Protein AF-A0A6M8WNI2-F1 (afdb_monomer)

Structure (mmCIF, N/CA/C/O backbone):
data_AF-A0A6M8WNI2-F1
#
_entry.id   AF-A0A6M8WNI2-F1
#
loop_
_atom_site.group_PDB
_atom_site.id
_atom_site.type_symbol
_atom_site.label_atom_id
_atom_site.label_alt_id
_atom_site.label_comp_id
_atom_site.label_asym_id
_atom_site.label_entity_id
_atom_site.label_seq_id
_atom_site.pdbx_PDB_ins_code
_atom_site.Cartn_x
_atom_site.Cartn_y
_atom_site.Cartn_z
_atom_site.occupancy
_atom_site.B_iso_or_equiv
_atom_site.auth_seq_id
_atom_site.auth_comp_id
_atom_site.auth_asym_id
_atom_site.auth_atom_id
_atom_site.pdbx_PDB_model_num
ATOM 1 N N . MET A 1 1 ? 37.259 0.274 -34.715 1.00 61.66 1 MET A N 1
ATOM 2 C CA . MET A 1 1 ? 36.230 1.221 -34.224 1.00 61.66 1 MET A CA 1
ATOM 3 C C . MET A 1 1 ? 35.313 1.546 -35.395 1.00 61.66 1 MET A C 1
ATOM 5 O O . MET A 1 1 ? 35.835 1.556 -36.499 1.00 61.66 1 MET A O 1
ATOM 9 N N . MET A 1 2 ? 34.020 1.795 -35.138 1.00 49.09 2 MET A N 1
ATOM 10 C 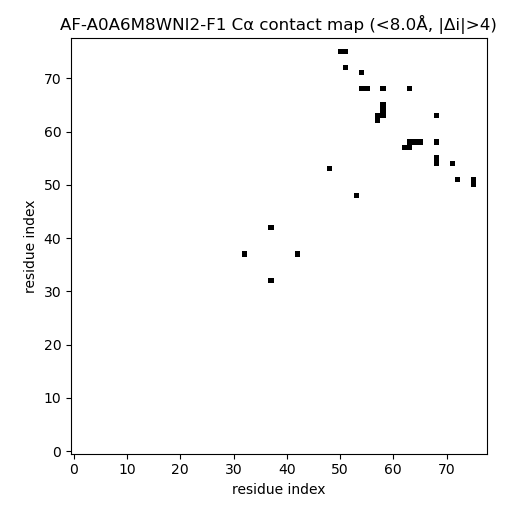CA . MET A 1 2 ? 32.858 1.798 -36.064 1.00 49.09 2 MET A CA 1
ATOM 11 C C . MET A 1 2 ? 32.243 0.390 -36.177 1.00 49.09 2 MET A C 1
ATOM 13 O O . MET A 1 2 ? 32.774 -0.460 -36.874 1.00 49.09 2 MET A O 1
ATOM 17 N N . GLY A 1 3 ? 31.225 -0.006 -35.411 1.00 52.25 3 GLY A N 1
ATOM 18 C CA . GLY A 1 3 ? 30.075 0.756 -34.914 1.00 52.25 3 GLY A CA 1
ATOM 19 C C . GLY A 1 3 ? 28.843 0.224 -35.642 1.00 52.25 3 GLY A C 1
ATOM 20 O O . GLY A 1 3 ? 28.418 0.797 -36.635 1.00 52.25 3 GLY A O 1
ATOM 21 N N . GLY A 1 4 ? 28.358 -0.950 -35.225 1.00 57.16 4 GLY A N 1
ATOM 22 C CA . GLY A 1 4 ? 27.226 -1.647 -35.838 1.00 57.16 4 GLY A CA 1
ATOM 23 C C . GLY A 1 4 ? 25.909 -0.914 -35.590 1.00 57.16 4 GLY A C 1
ATOM 24 O O . GLY A 1 4 ? 25.102 -1.340 -34.775 1.00 57.16 4 GLY A O 1
ATOM 25 N N . GLU A 1 5 ? 25.694 0.189 -36.299 1.00 56.03 5 GLU A 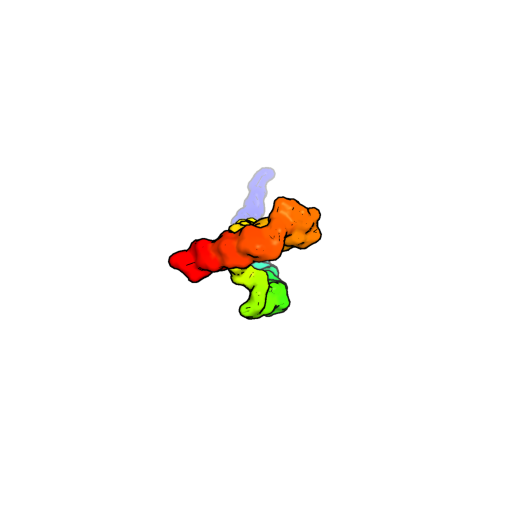N 1
ATOM 26 C CA . GLU A 1 5 ? 24.495 1.038 -36.224 1.00 56.03 5 GLU A CA 1
ATOM 27 C C . GLU A 1 5 ? 23.377 0.584 -37.182 1.00 56.03 5 GLU A C 1
ATOM 29 O O . GLU A 1 5 ? 22.492 1.354 -37.533 1.00 56.03 5 GLU A O 1
ATOM 34 N N . TRP A 1 6 ? 23.390 -0.679 -37.616 1.00 48.16 6 TRP A N 1
ATOM 35 C CA . TRP A 1 6 ? 22.446 -1.217 -38.610 1.00 48.16 6 TRP A CA 1
ATOM 36 C C . TRP A 1 6 ? 21.653 -2.429 -38.084 1.00 48.16 6 TRP A C 1
ATOM 38 O O . TRP A 1 6 ? 21.226 -3.285 -38.850 1.00 48.16 6 TRP A O 1
ATOM 48 N N . GLY A 1 7 ? 21.450 -2.513 -36.763 1.00 52.09 7 GLY A N 1
ATOM 49 C CA . GLY A 1 7 ? 20.633 -3.556 -36.110 1.00 52.09 7 GLY A CA 1
ATOM 50 C C . GLY A 1 7 ? 19.637 -3.043 -35.058 1.00 52.09 7 GLY A C 1
ATOM 51 O O . GLY A 1 7 ? 18.924 -3.830 -34.445 1.00 52.09 7 GLY A O 1
ATOM 52 N N . SER A 1 8 ? 19.571 -1.726 -34.839 1.00 56.09 8 SER A N 1
ATOM 53 C CA . SER A 1 8 ? 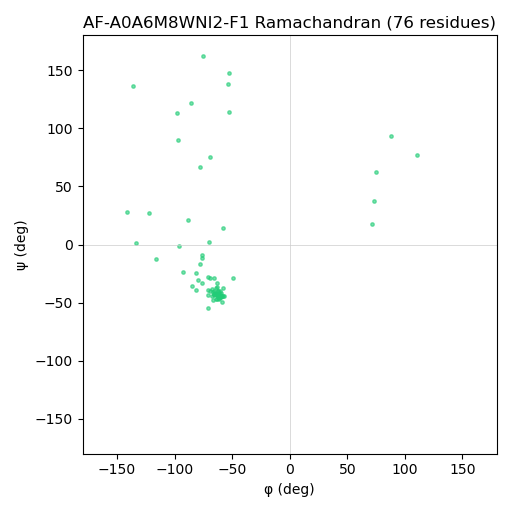18.817 -1.108 -33.733 1.00 56.09 8 SER A CA 1
ATOM 54 C C . SER A 1 8 ? 17.301 -0.987 -33.993 1.00 56.09 8 SER A C 1
ATOM 56 O O . SER A 1 8 ? 16.495 -1.118 -33.074 1.00 56.09 8 SER A O 1
ATOM 58 N N . GLY A 1 9 ? 16.874 -0.819 -35.251 1.00 53.75 9 GLY A N 1
ATOM 59 C CA . GLY A 1 9 ? 15.466 -0.538 -35.581 1.00 53.75 9 GLY A CA 1
ATOM 60 C C . GLY A 1 9 ? 14.514 -1.739 -35.495 1.00 53.75 9 GLY A C 1
ATOM 61 O O . GLY A 1 9 ? 13.360 -1.582 -35.107 1.00 53.75 9 GLY A O 1
ATOM 62 N N . TRP A 1 10 ? 14.992 -2.948 -35.805 1.00 52.12 10 TRP A N 1
ATOM 63 C CA . TRP A 1 10 ? 14.166 -4.169 -35.806 1.00 52.12 10 TRP A CA 1
ATOM 64 C C . TRP A 1 10 ? 14.208 -4.919 -34.465 1.00 52.12 10 TRP A C 1
ATOM 66 O O . TRP A 1 10 ? 13.253 -5.607 -34.110 1.00 52.12 10 TRP A O 1
ATOM 76 N N . MET A 1 11 ? 15.270 -4.726 -33.676 1.00 54.50 11 MET A N 1
ATOM 77 C CA . MET A 1 11 ? 15.390 -5.261 -32.315 1.00 54.50 11 MET A CA 1
ATOM 78 C C . MET A 1 11 ? 14.648 -4.393 -31.278 1.00 54.50 11 MET A C 1
ATOM 80 O O . MET A 1 11 ? 14.199 -4.902 -30.252 1.00 54.50 11 MET A O 1
ATOM 84 N N . GLY A 1 12 ? 14.449 -3.100 -31.568 1.0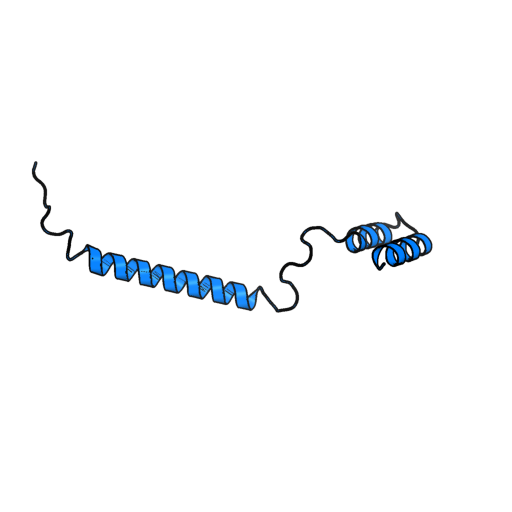0 57.78 12 GLY A N 1
ATOM 85 C CA . GLY A 1 12 ? 13.706 -2.170 -30.713 1.00 57.78 12 GLY A CA 1
ATOM 86 C C . GLY A 1 12 ? 12.209 -2.475 -30.628 1.00 57.78 12 GLY A C 1
ATOM 87 O O . GLY A 1 12 ? 11.659 -2.512 -29.533 1.00 57.78 12 GLY A O 1
ATOM 88 N N . PHE A 1 13 ? 11.549 -2.778 -31.752 1.00 60.94 13 PHE A N 1
ATOM 89 C CA . PHE A 1 13 ? 10.110 -3.081 -31.746 1.00 60.94 13 PHE A CA 1
ATOM 90 C C . PHE A 1 13 ? 9.781 -4.370 -30.980 1.00 60.94 13 PHE A C 1
ATOM 92 O O . PHE A 1 13 ? 8.856 -4.375 -30.171 1.00 60.94 13 PHE A O 1
ATOM 9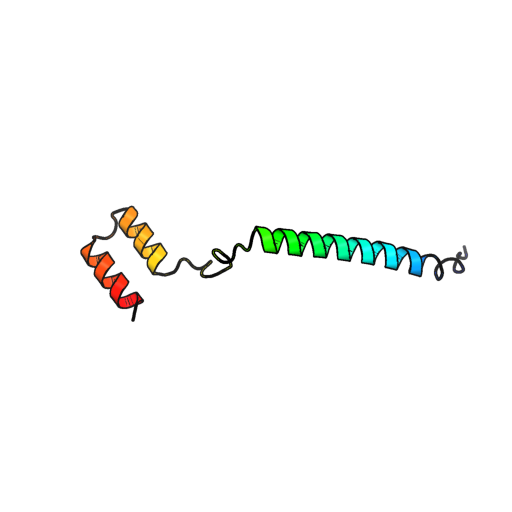9 N N . GLY A 1 14 ? 10.560 -5.440 -31.168 1.00 69.75 14 GLY A N 1
ATOM 100 C CA . GLY A 1 14 ? 10.379 -6.689 -30.418 1.00 69.75 14 GLY A CA 1
ATOM 101 C C . GLY A 1 14 ? 10.683 -6.539 -28.923 1.00 69.75 14 GLY A C 1
ATOM 102 O O . GLY A 1 14 ? 9.931 -7.040 -28.088 1.00 69.75 14 GLY A O 1
ATOM 103 N N . GLY A 1 15 ? 11.740 -5.797 -28.573 1.00 76.62 15 GLY A N 1
ATOM 104 C CA . GLY A 1 15 ? 12.103 -5.525 -27.179 1.00 76.62 15 GLY A CA 1
ATOM 105 C C . GLY A 1 15 ? 11.060 -4.681 -26.443 1.00 76.62 15 GLY A C 1
ATOM 106 O O . GLY A 1 15 ? 10.686 -5.010 -25.319 1.00 76.62 15 GLY A O 1
ATOM 107 N N . ILE A 1 16 ? 10.529 -3.643 -27.096 1.00 80.81 16 ILE A N 1
ATOM 108 C CA . ILE A 1 16 ? 9.462 -2.797 -26.542 1.00 80.81 16 ILE A CA 1
ATOM 109 C C . ILE A 1 16 ? 8.196 -3.620 -26.295 1.00 80.81 16 ILE A C 1
ATOM 111 O O . ILE A 1 16 ? 7.608 -3.516 -25.221 1.00 80.81 16 ILE A O 1
ATOM 115 N N . TRP A 1 17 ? 7.802 -4.480 -27.238 1.00 82.38 17 TRP A N 1
ATOM 116 C CA . TRP A 1 17 ? 6.659 -5.381 -27.057 1.00 82.38 17 TRP A CA 1
ATOM 117 C C . TRP A 1 17 ? 6.842 -6.347 -25.884 1.00 82.38 17 TRP A C 1
ATOM 119 O O . TRP A 1 17 ? 5.903 -6.572 -25.122 1.00 82.38 17 TRP A O 1
ATOM 129 N N . MET A 1 18 ? 8.053 -6.874 -25.701 1.00 83.50 18 MET A N 1
ATOM 130 C CA . MET A 1 18 ? 8.390 -7.736 -24.567 1.00 83.50 18 MET A CA 1
ATOM 131 C C . MET A 1 18 ? 8.251 -6.988 -23.234 1.00 83.50 18 MET A C 1
ATOM 133 O O . MET A 1 18 ? 7.601 -7.476 -22.312 1.00 83.50 18 MET A O 1
ATOM 137 N N . VAL A 1 19 ? 8.789 -5.769 -23.146 1.00 86.50 19 VAL A N 1
ATOM 138 C CA . VAL A 1 19 ? 8.679 -4.924 -21.945 1.00 86.50 19 VAL A CA 1
ATOM 139 C C . VAL A 1 19 ? 7.226 -4.531 -21.670 1.00 86.50 19 VAL A C 1
ATOM 141 O O . VAL A 1 19 ? 6.784 -4.613 -20.527 1.00 86.50 19 VAL A O 1
ATOM 144 N N . LEU A 1 20 ? 6.458 -4.165 -22.698 1.00 89.88 20 LEU A N 1
ATOM 145 C CA . LEU A 1 20 ? 5.032 -3.851 -22.565 1.00 89.88 20 LEU A CA 1
ATOM 146 C C . LEU A 1 20 ? 4.231 -5.042 -22.028 1.00 89.88 20 LEU A C 1
ATOM 148 O O . LEU A 1 20 ? 3.390 -4.858 -21.149 1.00 89.88 20 LEU A O 1
ATOM 152 N N . LEU A 1 21 ? 4.518 -6.259 -22.503 1.00 90.81 21 LEU A N 1
ATOM 153 C CA . LEU A 1 21 ? 3.905 -7.482 -21.980 1.00 90.81 21 LEU A CA 1
ATOM 154 C C . LEU A 1 21 ? 4.213 -7.679 -20.492 1.00 90.81 21 LEU A C 1
ATOM 156 O O . LEU A 1 21 ? 3.301 -7.947 -19.713 1.00 90.81 21 LEU A O 1
ATOM 160 N N . TRP A 1 22 ? 5.467 -7.487 -20.077 1.00 93.06 22 TRP A N 1
ATOM 161 C CA . TRP A 1 22 ? 5.850 -7.570 -18.665 1.00 93.06 22 TRP A CA 1
ATOM 162 C C . TRP A 1 22 ? 5.169 -6.505 -17.806 1.00 93.06 22 TRP A C 1
ATOM 164 O O . TRP A 1 22 ? 4.662 -6.819 -16.730 1.00 93.06 22 TRP A O 1
ATOM 174 N N . VAL A 1 23 ? 5.098 -5.263 -18.287 1.00 94.19 23 VAL A N 1
ATOM 175 C CA . VAL A 1 23 ? 4.395 -4.170 -17.602 1.00 94.19 23 VAL A CA 1
ATOM 176 C C . VAL A 1 23 ? 2.911 -4.497 -17.435 1.00 94.19 23 VAL A C 1
ATOM 178 O O . VAL A 1 23 ? 2.366 -4.297 -16.351 1.00 94.19 23 VAL A O 1
ATOM 181 N N . LEU A 1 24 ? 2.265 -5.055 -18.462 1.00 95.00 24 LEU A N 1
ATOM 182 C CA . LEU A 1 24 ? 0.862 -5.465 -18.406 1.00 95.00 24 LEU A CA 1
ATOM 183 C C . LEU A 1 24 ? 0.634 -6.607 -17.404 1.00 95.00 24 LEU A C 1
ATOM 185 O O . LEU A 1 24 ? -0.324 -6.560 -16.634 1.00 95.00 24 LEU A O 1
ATOM 189 N N . VAL A 1 25 ? 1.529 -7.598 -17.364 1.00 94.88 25 VAL A N 1
ATOM 190 C CA . VAL A 1 25 ? 1.488 -8.687 -16.374 1.00 94.88 25 VAL A CA 1
ATOM 191 C C . VAL A 1 25 ? 1.628 -8.134 -14.955 1.00 94.88 25 VAL A C 1
ATOM 193 O O . VAL A 1 25 ? 0.826 -8.474 -14.086 1.00 94.88 25 VAL A O 1
ATOM 196 N N . ILE A 1 26 ? 2.591 -7.238 -14.719 1.00 94.44 26 ILE A N 1
ATOM 197 C CA . ILE A 1 26 ? 2.799 -6.597 -13.413 1.00 94.44 26 ILE A CA 1
ATOM 198 C C . ILE A 1 26 ? 1.570 -5.778 -13.010 1.00 94.44 26 ILE A C 1
ATOM 200 O O . ILE A 1 26 ? 1.092 -5.914 -11.887 1.00 94.44 26 ILE A O 1
ATOM 204 N N . LEU A 1 27 ? 1.011 -4.976 -13.920 1.00 94.81 27 LEU A N 1
ATOM 205 C CA . LEU A 1 27 ? -0.231 -4.234 -13.690 1.00 94.81 27 LEU A CA 1
ATOM 206 C C . LEU A 1 27 ? -1.391 -5.168 -13.337 1.00 94.81 27 LEU A C 1
ATOM 208 O O . LEU A 1 27 ? -2.114 -4.900 -12.381 1.00 94.81 27 LEU A O 1
ATOM 212 N N . GLY A 1 28 ? -1.541 -6.281 -14.056 1.00 93.69 28 GLY A N 1
ATOM 213 C CA . GLY A 1 28 ? -2.546 -7.302 -13.765 1.00 93.69 28 GLY A CA 1
ATOM 214 C C . GLY A 1 28 ? -2.390 -7.888 -12.362 1.00 93.69 28 GLY A C 1
ATOM 215 O O . GLY A 1 28 ? -3.371 -7.984 -11.626 1.00 93.69 28 GLY A O 1
ATOM 216 N N . ILE A 1 29 ? -1.156 -8.200 -11.954 1.00 92.31 29 ILE A N 1
ATOM 217 C CA . ILE A 1 29 ? -0.841 -8.684 -10.603 1.00 92.31 29 ILE A CA 1
ATOM 218 C C . ILE A 1 29 ? -1.153 -7.613 -9.555 1.00 92.31 29 ILE A C 1
ATOM 220 O O . ILE A 1 29 ? -1.815 -7.916 -8.567 1.00 92.31 29 ILE A O 1
ATOM 224 N N . ILE A 1 3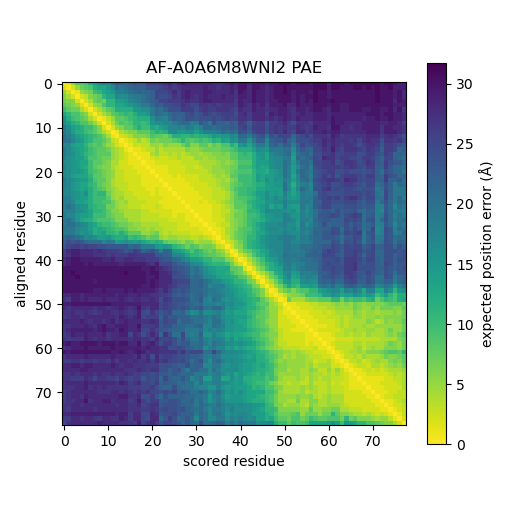0 ? -0.741 -6.361 -9.768 1.00 89.19 30 ILE A N 1
ATOM 225 C CA . ILE A 1 30 ? -1.022 -5.251 -8.846 1.00 89.19 30 ILE A CA 1
ATOM 226 C C . ILE A 1 30 ? -2.529 -5.063 -8.682 1.00 89.19 30 ILE A C 1
ATOM 228 O O . ILE A 1 30 ? -3.003 -4.928 -7.559 1.00 89.19 30 ILE A O 1
ATOM 232 N N . VAL A 1 31 ? -3.298 -5.081 -9.772 1.00 87.88 31 VAL A N 1
ATOM 233 C CA . VAL A 1 31 ? -4.760 -4.953 -9.731 1.00 87.88 31 VAL A CA 1
ATOM 234 C C . VAL A 1 31 ? -5.397 -6.148 -9.029 1.00 87.88 31 VAL A C 1
ATOM 236 O O . VAL A 1 31 ? -6.326 -5.958 -8.249 1.00 87.88 31 VAL A O 1
ATOM 239 N N . LEU A 1 32 ? -4.899 -7.365 -9.257 1.00 86.44 32 LEU A N 1
ATOM 240 C CA . LEU A 1 32 ? -5.406 -8.573 -8.611 1.00 86.44 32 LEU A CA 1
ATOM 241 C C . LEU A 1 32 ? -5.127 -8.561 -7.104 1.00 86.44 32 LEU A C 1
ATOM 243 O O . LEU A 1 32 ? -6.046 -8.769 -6.316 1.00 86.44 32 LEU A O 1
ATOM 247 N N . ILE A 1 33 ? -3.893 -8.242 -6.703 1.00 84.12 33 ILE A N 1
ATOM 248 C CA . ILE A 1 33 ? -3.512 -8.060 -5.299 1.00 84.12 33 ILE A CA 1
ATOM 249 C C . ILE A 1 33 ? -4.356 -6.953 -4.690 1.00 84.12 33 ILE A C 1
ATOM 251 O O . ILE A 1 33 ? -4.976 -7.176 -3.658 1.00 84.12 33 ILE A O 1
ATOM 255 N N . ARG A 1 34 ? -4.452 -5.794 -5.352 1.00 79.75 34 ARG A N 1
ATOM 256 C CA . ARG A 1 34 ? -5.274 -4.681 -4.887 1.00 79.75 34 ARG A CA 1
ATOM 257 C C . ARG A 1 34 ? -6.713 -5.135 -4.730 1.00 79.75 34 ARG A C 1
ATOM 259 O O .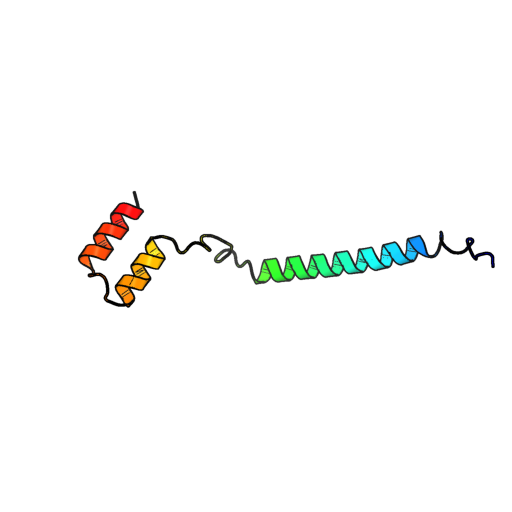 ARG A 1 34 ? -7.260 -4.874 -3.690 1.00 79.75 34 ARG A O 1
ATOM 266 N N . ARG A 1 35 ? -7.324 -5.877 -5.649 1.00 73.50 35 ARG A N 1
ATOM 267 C CA . ARG A 1 35 ? -8.721 -6.328 -5.515 1.00 73.50 35 ARG A CA 1
ATOM 268 C C . ARG A 1 35 ? -8.932 -7.379 -4.416 1.00 73.50 35 ARG A C 1
ATOM 270 O O . ARG A 1 35 ? -10.020 -7.451 -3.857 1.00 73.50 35 ARG A O 1
ATOM 277 N N . ILE A 1 36 ? -7.922 -8.196 -4.120 1.00 72.75 36 ILE A N 1
ATOM 278 C CA . ILE A 1 36 ? -7.983 -9.217 -3.062 1.00 72.75 36 ILE A CA 1
ATOM 279 C C . ILE A 1 36 ? -7.722 -8.599 -1.678 1.00 72.75 36 ILE A C 1
ATOM 281 O O . ILE A 1 36 ? -8.371 -8.982 -0.707 1.00 72.75 36 ILE A O 1
ATOM 285 N N . TRP A 1 37 ? -6.791 -7.646 -1.589 1.00 63.06 37 TRP A N 1
ATOM 286 C CA . TRP A 1 37 ? -6.421 -6.947 -0.352 1.00 63.06 37 TRP A CA 1
ATOM 287 C C . TRP A 1 37 ? -7.324 -5.751 -0.045 1.00 63.06 37 TRP A C 1
ATOM 289 O O . TRP A 1 37 ? -7.684 -5.533 1.104 1.00 63.06 37 TRP A O 1
ATOM 299 N N . VAL A 1 38 ? -7.772 -5.022 -1.066 1.00 57.56 38 VAL A N 1
ATOM 300 C CA . VAL A 1 38 ? -8.890 -4.070 -1.005 1.00 57.56 38 VAL A CA 1
ATOM 301 C C . VAL A 1 38 ? -10.173 -4.890 -1.031 1.00 57.56 38 VAL A C 1
ATOM 303 O O . VAL A 1 38 ? -10.968 -4.852 -1.970 1.00 57.56 38 VAL A O 1
ATOM 306 N N . ARG A 1 39 ? -10.397 -5.656 0.039 1.00 56.50 39 ARG A N 1
ATOM 307 C CA . ARG A 1 39 ? -11.768 -5.952 0.438 1.00 56.50 39 ARG A CA 1
ATOM 308 C C . ARG A 1 39 ? -12.479 -4.598 0.582 1.00 56.50 39 ARG A C 1
ATOM 310 O O . ARG A 1 39 ? -11.884 -3.691 1.171 1.00 56.50 39 ARG A O 1
ATOM 317 N N . PRO A 1 40 ? -13.733 -4.443 0.120 1.00 50.78 40 PRO A N 1
ATOM 318 C CA . PRO A 1 40 ? -14.538 -3.231 0.317 1.00 50.78 40 PRO A CA 1
ATOM 319 C C . PRO A 1 40 ? -14.785 -2.816 1.785 1.00 50.78 40 PRO A C 1
ATOM 321 O O . PRO A 1 40 ? -15.670 -2.009 2.034 1.00 50.78 40 PRO A O 1
ATOM 324 N N . GLY A 1 41 ? -14.050 -3.364 2.757 1.00 51.38 41 GLY A N 1
ATOM 325 C CA . GLY A 1 41 ? -14.158 -3.040 4.176 1.00 51.38 41 GLY A CA 1
ATOM 326 C C . GLY A 1 41 ? -12.915 -2.408 4.805 1.00 51.38 41 GLY A C 1
ATOM 327 O O . GLY A 1 41 ? -13.032 -1.913 5.915 1.00 51.38 41 GLY A O 1
ATOM 328 N N . GLU A 1 42 ? -11.742 -2.404 4.155 1.00 52.41 42 GLU A N 1
ATOM 329 C CA . GLU A 1 42 ? -10.483 -2.027 4.842 1.00 52.41 42 GLU A CA 1
ATOM 330 C C . GLU A 1 42 ? -9.524 -1.204 3.966 1.00 52.41 42 GLU A C 1
ATOM 332 O O . GLU A 1 42 ? -8.307 -1.229 4.124 1.00 52.41 42 GLU A O 1
ATOM 337 N N . SER A 1 43 ? -10.061 -0.448 3.008 1.00 50.16 43 SER A N 1
ATOM 338 C CA . SER A 1 43 ? -9.270 0.538 2.264 1.00 50.16 43 SER A CA 1
ATOM 339 C C . SER A 1 43 ? -9.451 1.926 2.848 1.00 50.16 43 SER A C 1
ATOM 341 O O . SER A 1 43 ? -10.302 2.684 2.398 1.00 50.16 43 SER A O 1
ATOM 343 N N . GLY A 1 44 ? -8.594 2.260 3.809 1.00 48.47 44 GLY A N 1
ATOM 344 C CA . GLY A 1 44 ? -8.090 3.625 3.935 1.00 48.47 44 GLY A CA 1
ATOM 345 C C . GLY A 1 44 ? -9.056 4.681 4.462 1.00 48.47 44 GLY A C 1
ATOM 346 O O . GLY A 1 44 ? -8.960 5.825 4.029 1.00 48.47 44 GLY A O 1
ATOM 347 N N . ALA A 1 45 ? -9.918 4.340 5.418 1.00 47.81 45 ALA A N 1
ATOM 348 C CA . ALA A 1 45 ? -10.208 5.308 6.467 1.00 47.81 45 ALA A CA 1
ATOM 349 C C . ALA A 1 45 ? -9.120 5.126 7.535 1.00 47.81 45 ALA A C 1
ATOM 351 O O . ALA A 1 45 ? -8.944 4.025 8.046 1.00 47.81 45 ALA A O 1
ATOM 352 N N . ASP A 1 46 ? -8.376 6.189 7.824 1.00 46.91 46 ASP A N 1
ATOM 353 C CA . ASP A 1 46 ? -7.723 6.366 9.120 1.00 46.91 46 ASP A CA 1
ATOM 354 C C . ASP A 1 46 ? -6.465 5.521 9.416 1.00 46.91 46 ASP A C 1
ATOM 356 O O . ASP A 1 46 ? -6.353 4.830 10.420 1.00 46.91 46 ASP A O 1
ATOM 360 N N . PHE A 1 47 ? -5.401 5.721 8.623 1.00 47.94 47 PHE A N 1
ATOM 361 C CA . PHE A 1 47 ? -4.025 5.570 9.151 1.00 47.94 47 PHE A CA 1
ATOM 362 C C . PHE A 1 47 ? -3.653 6.701 10.142 1.00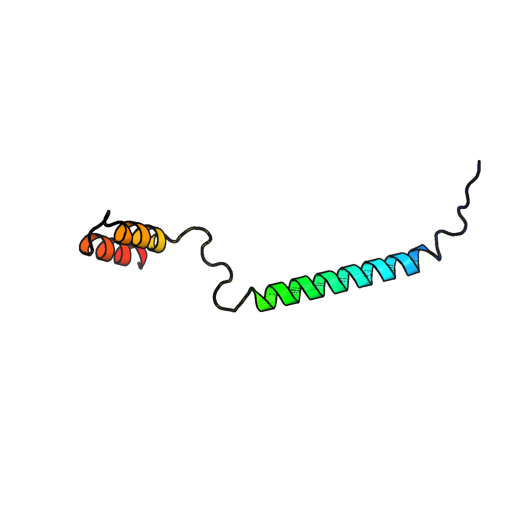 47.94 47 PHE A C 1
ATOM 364 O O . PHE A 1 47 ? -2.532 6.764 10.643 1.00 47.94 47 PHE A O 1
ATOM 371 N N . GLN A 1 48 ? -4.585 7.612 10.437 1.00 50.56 48 GLN A N 1
ATOM 372 C CA . GLN A 1 48 ? -4.600 8.333 11.701 1.00 50.56 48 GLN A CA 1
ATOM 373 C C . GLN A 1 48 ? -5.594 7.615 12.602 1.00 50.56 48 GLN A C 1
ATOM 375 O O . GLN A 1 48 ? -6.768 7.671 12.263 1.00 50.56 48 GLN A O 1
ATOM 380 N N . PRO A 1 49 ? -5.184 6.969 13.708 1.00 53.00 49 PRO A N 1
ATOM 381 C CA . PRO A 1 49 ? -6.149 6.388 14.628 1.00 53.00 49 PRO A CA 1
ATOM 382 C C . PRO A 1 49 ? -7.139 7.488 14.990 1.00 53.00 49 PRO A C 1
ATOM 384 O O . PRO A 1 49 ? -6.751 8.516 15.560 1.00 53.00 49 PRO A O 1
ATOM 387 N N . THR A 1 50 ? -8.396 7.315 14.576 1.00 64.50 50 THR A N 1
ATOM 388 C CA . THR A 1 50 ? -9.445 8.298 14.822 1.00 64.50 50 THR A CA 1
ATOM 389 C C . THR A 1 50 ? -9.437 8.571 16.326 1.00 64.50 50 THR A C 1
ATOM 391 O O . THR A 1 50 ? -9.125 7.673 17.116 1.00 64.50 50 THR A O 1
ATOM 394 N N . ALA A 1 51 ? -9.767 9.784 16.775 1.00 68.00 51 ALA A N 1
ATOM 395 C CA . ALA A 1 51 ? -9.743 10.104 18.209 1.00 68.00 51 ALA A CA 1
ATOM 396 C C . ALA A 1 51 ? -10.495 9.051 19.063 1.00 68.00 51 ALA A C 1
ATOM 398 O O . ALA A 1 51 ? -10.085 8.759 20.185 1.00 68.00 51 ALA A O 1
ATOM 399 N N . LEU A 1 52 ? -11.506 8.392 18.479 1.00 69.06 52 LEU A N 1
ATOM 400 C CA . LEU A 1 52 ? -12.211 7.224 19.014 1.00 69.06 52 LEU A CA 1
ATOM 401 C C . LEU A 1 52 ? -11.353 5.964 19.233 1.00 69.06 52 LEU A C 1
ATOM 403 O O . LEU A 1 52 ? -11.525 5.304 20.257 1.00 69.06 52 LEU A O 1
ATOM 407 N N . GLU A 1 53 ? -10.449 5.602 18.322 1.00 72.62 53 GLU A N 1
ATOM 408 C CA . GLU A 1 53 ? -9.548 4.454 18.494 1.00 72.62 53 GLU A CA 1
ATOM 409 C C . GLU A 1 53 ? -8.510 4.710 19.588 1.00 72.62 53 GLU A C 1
ATOM 411 O O . GLU A 1 53 ? -8.261 3.835 20.422 1.00 72.62 53 GLU A O 1
ATOM 416 N N . ILE A 1 54 ? -7.973 5.934 19.660 1.00 79.75 54 ILE A N 1
ATOM 417 C CA . ILE A 1 54 ? -7.081 6.350 20.752 1.00 79.75 54 ILE A CA 1
ATOM 418 C C . ILE A 1 54 ? -7.832 6.302 22.090 1.00 79.75 54 ILE A C 1
ATOM 420 O O . ILE A 1 54 ? -7.301 5.815 23.090 1.00 79.75 54 ILE A O 1
ATOM 424 N N . LEU A 1 55 ? -9.077 6.786 22.119 1.00 79.31 55 LEU A N 1
ATOM 425 C CA . LEU A 1 55 ? -9.934 6.767 23.304 1.00 79.31 55 LEU A CA 1
ATOM 426 C C . LEU A 1 55 ? -10.237 5.333 23.763 1.00 79.31 55 LEU A C 1
ATOM 428 O O . LEU A 1 55 ? -10.095 5.011 24.941 1.00 79.31 55 LEU A O 1
ATOM 432 N N . LYS A 1 56 ? -10.578 4.446 22.821 1.00 78.31 56 LYS A N 1
ATOM 433 C CA . LYS A 1 56 ? -10.828 3.022 23.076 1.00 78.31 56 LYS A CA 1
ATOM 434 C C . LYS A 1 56 ? -9.580 2.313 23.606 1.00 78.31 56 LYS A C 1
ATOM 436 O O . LYS A 1 56 ? -9.689 1.502 24.522 1.00 78.31 56 LYS A O 1
ATOM 441 N N . GLY A 1 57 ? -8.400 2.641 23.076 1.00 80.81 57 GLY A N 1
ATOM 442 C CA . GLY A 1 57 ? -7.125 2.119 23.570 1.00 80.81 57 GLY A CA 1
ATOM 443 C C . GLY A 1 57 ? -6.830 2.529 25.015 1.00 80.81 57 GLY A C 1
ATOM 444 O O . GLY A 1 57 ? -6.374 1.703 25.800 1.00 80.81 57 GLY A O 1
ATOM 445 N N . ARG A 1 58 ? -7.137 3.777 25.391 1.00 81.38 58 ARG A N 1
ATOM 446 C CA . ARG A 1 58 ? -6.962 4.282 26.766 1.00 81.38 58 ARG A CA 1
ATOM 447 C C . ARG A 1 58 ? -7.971 3.687 27.752 1.00 81.38 58 ARG A C 1
ATOM 449 O O . ARG A 1 58 ? -7.585 3.301 28.850 1.00 81.38 58 ARG A O 1
ATOM 456 N N . TYR A 1 59 ? -9.222 3.508 27.327 1.00 80.44 59 TYR A N 1
ATOM 457 C CA . TYR A 1 59 ? -10.232 2.776 28.099 1.00 80.44 59 TYR A CA 1
ATOM 458 C C . TYR A 1 59 ? -9.814 1.317 28.349 1.00 80.44 59 TYR A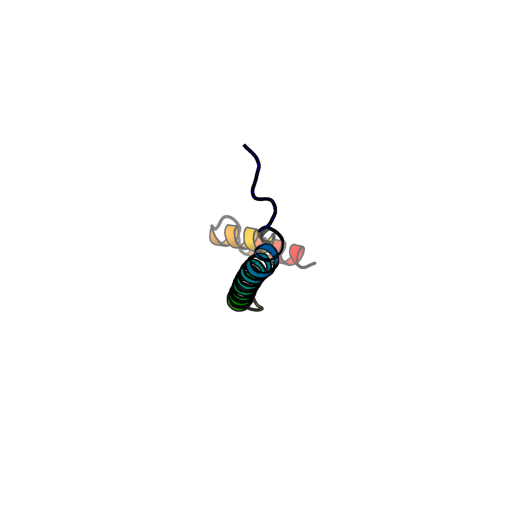 C 1
ATOM 460 O O . TYR A 1 59 ? -9.887 0.831 29.471 1.00 80.44 59 TYR A O 1
ATOM 468 N N . ALA A 1 60 ? -9.289 0.629 27.328 1.00 83.56 60 ALA A N 1
ATOM 469 C CA . ALA A 1 60 ? -8.799 -0.744 27.466 1.00 83.56 60 ALA A CA 1
ATOM 470 C C . ALA A 1 60 ? -7.563 -0.862 28.376 1.00 83.56 60 ALA A C 1
ATOM 472 O O . ALA A 1 60 ? -7.367 -1.893 29.016 1.00 83.56 60 ALA A O 1
ATOM 473 N N . ARG A 1 61 ? -6.740 0.192 28.455 1.00 83.38 61 ARG A N 1
ATOM 474 C CA . ARG A 1 61 ? -5.640 0.298 29.426 1.00 83.38 61 ARG A CA 1
ATOM 475 C C . ARG A 1 61 ? -6.111 0.640 30.845 1.00 83.38 61 ARG A C 1
ATOM 477 O O . ARG A 1 61 ? -5.301 0.571 31.763 1.00 83.38 61 ARG A O 1
ATOM 484 N N . GLY A 1 62 ? -7.386 0.990 31.030 1.00 82.81 62 GLY A N 1
ATOM 485 C CA . GLY A 1 62 ? -7.933 1.447 32.309 1.00 82.81 62 GLY A CA 1
ATOM 486 C C . GLY A 1 62 ? -7.462 2.846 32.713 1.00 82.81 62 GLY A C 1
ATOM 487 O O . GLY A 1 62 ? -7.554 3.203 33.880 1.00 82.81 62 GLY A O 1
ATOM 488 N N . GLU A 1 63 ? -6.937 3.632 31.767 1.00 84.38 63 GLU A N 1
ATOM 489 C CA . GLU A 1 63 ? -6.464 5.005 32.009 1.00 84.38 63 GLU A CA 1
ATOM 490 C C . GLU A 1 63 ? -7.619 6.015 32.094 1.00 84.38 63 GLU A C 1
ATOM 492 O O . GLU A 1 63 ? -7.415 7.136 32.545 1.00 84.38 63 GLU A O 1
ATOM 497 N N . ILE A 1 64 ? -8.807 5.635 31.611 1.00 83.75 64 ILE A N 1
ATOM 498 C CA . ILE A 1 64 ? -10.005 6.475 31.516 1.00 83.75 64 ILE A CA 1
ATOM 499 C C . ILE A 1 64 ? -11.202 5.641 31.980 1.00 83.75 64 ILE A C 1
ATOM 501 O O . ILE A 1 64 ? -11.324 4.477 31.581 1.00 83.75 64 ILE A O 1
ATOM 505 N N . ASP A 1 65 ? -12.088 6.230 32.783 1.00 83.12 65 ASP A N 1
ATOM 506 C CA . ASP A 1 65 ? -13.309 5.558 33.234 1.00 83.12 65 ASP A CA 1
ATOM 507 C C . ASP A 1 65 ? -14.374 5.487 32.119 1.00 83.12 65 ASP A C 1
ATOM 509 O O . ASP A 1 65 ? -14.338 6.209 31.116 1.00 83.12 65 ASP A O 1
ATOM 513 N N . ARG A 1 66 ? -15.356 4.596 32.276 1.00 80.44 66 ARG A N 1
ATOM 514 C CA . ARG A 1 66 ? -16.470 4.453 31.335 1.00 80.44 66 ARG A CA 1
ATOM 515 C C . ARG A 1 66 ? -17.248 5.761 31.163 1.00 80.44 66 ARG A C 1
ATOM 517 O O . ARG A 1 66 ? -17.670 6.060 30.047 1.00 80.44 66 ARG A O 1
ATOM 524 N N . GLU A 1 67 ? -17.427 6.535 32.229 1.00 82.56 67 GLU A N 1
ATOM 525 C CA . GLU A 1 67 ? -18.166 7.802 32.174 1.00 82.56 67 GLU A CA 1
ATOM 526 C C . GLU A 1 67 ? -17.450 8.849 31.307 1.00 82.56 67 GLU A C 1
ATOM 528 O O . GLU A 1 67 ? -18.075 9.497 30.462 1.00 82.56 67 GLU A O 1
ATOM 533 N N . GLU A 1 68 ? -16.128 8.957 31.441 1.00 80.31 68 GLU A N 1
ATOM 534 C CA . GLU A 1 68 ? -15.287 9.840 30.626 1.00 80.31 68 GLU A CA 1
ATOM 535 C C . GLU A 1 68 ? -15.225 9.378 29.162 1.00 80.31 68 GLU A C 1
ATOM 537 O O . GLU A 1 68 ? -15.294 10.196 28.239 1.00 80.31 68 GLU A O 1
ATOM 542 N N . TYR A 1 69 ? -15.167 8.061 28.927 1.00 82.62 69 TYR A N 1
ATOM 543 C CA . TYR A 1 69 ? -15.246 7.486 27.582 1.00 82.62 69 TYR A CA 1
ATOM 544 C C . TYR A 1 69 ? -16.569 7.847 26.886 1.00 82.62 69 TYR A C 1
ATOM 546 O O . TYR A 1 69 ? -16.574 8.232 25.715 1.00 82.62 69 TYR A O 1
ATOM 554 N N . GLU A 1 70 ? -17.697 7.757 27.596 1.00 81.12 70 GLU A N 1
ATOM 555 C CA . GLU A 1 70 ? -19.023 8.068 27.048 1.00 81.12 70 GLU A CA 1
ATOM 556 C C . GLU A 1 70 ? -19.240 9.570 26.790 1.00 81.12 70 GLU A C 1
ATOM 558 O O . GLU A 1 70 ? -20.016 9.923 25.896 1.00 81.12 70 GLU A O 1
ATOM 563 N N . GLN A 1 71 ? -18.572 10.460 27.530 1.00 81.94 71 GLN A N 1
ATOM 564 C CA . GLN A 1 71 ? -18.579 11.902 27.247 1.00 81.94 71 GLN A CA 1
ATOM 565 C C . GLN A 1 71 ? -17.773 12.223 25.985 1.00 81.94 71 GLN A C 1
ATOM 567 O O . GLN A 1 71 ? -18.325 12.746 25.019 1.00 81.94 71 GLN A O 1
ATOM 572 N N . MET A 1 72 ? -16.508 11.797 25.926 1.00 78.88 72 MET A N 1
ATOM 573 C CA . MET A 1 72 ? -15.635 12.064 24.776 1.00 78.88 72 MET A CA 1
ATOM 574 C C . MET A 1 72 ? -16.143 11.412 23.483 1.00 78.88 72 MET A C 1
ATOM 576 O O . MET A 1 72 ? -16.003 11.977 22.401 1.00 78.88 72 MET A O 1
ATOM 580 N N . ARG A 1 73 ? -16.786 10.240 23.573 1.00 78.56 73 ARG A N 1
ATOM 581 C CA . ARG A 1 73 ? -17.436 9.601 22.420 1.00 78.56 73 ARG A CA 1
ATOM 582 C C . ARG A 1 73 ? -18.596 10.432 21.866 1.00 78.56 73 ARG A C 1
ATOM 584 O O . ARG A 1 73 ? -18.786 10.430 20.653 1.00 78.56 73 ARG A O 1
ATOM 591 N N . ARG A 1 74 ? -19.379 11.087 22.730 1.00 79.06 74 ARG A N 1
ATOM 592 C CA . ARG A 1 74 ? -20.498 11.945 22.312 1.00 79.06 74 ARG A CA 1
ATOM 593 C C . ARG A 1 74 ? -19.996 13.231 21.670 1.00 79.06 74 ARG A C 1
ATOM 595 O O . ARG A 1 74 ? -20.480 13.576 20.597 1.00 79.06 74 ARG A O 1
ATOM 602 N N . ASP A 1 75 ? -18.982 13.853 22.259 1.00 76.69 75 ASP A N 1
ATOM 603 C CA . ASP A 1 75 ? -18.374 15.074 21.723 1.00 76.69 75 ASP A CA 1
ATOM 604 C C . ASP A 1 75 ? -17.721 14.848 20.354 1.00 76.69 75 ASP A C 1
ATOM 606 O O . ASP A 1 75 ? -17.823 15.696 19.480 1.00 76.69 75 ASP A O 1
ATOM 610 N N . LEU A 1 76 ? -17.107 13.680 20.132 1.00 69.19 76 LEU A N 1
ATOM 611 C CA . LEU A 1 76 ? -16.509 13.307 18.842 1.00 69.19 76 LEU A CA 1
ATOM 612 C C . LEU A 1 76 ? -17.531 12.899 17.766 1.00 69.19 76 LEU A C 1
ATOM 614 O O . LEU A 1 76 ? -17.149 12.710 16.614 1.00 69.19 76 LEU A O 1
ATOM 618 N N . SER A 1 77 ? -18.797 12.692 18.138 1.00 67.31 77 SER A N 1
ATOM 619 C CA . SER A 1 77 ? -19.874 12.313 17.209 1.00 67.31 77 SER A CA 1
ATOM 620 C C . SER A 1 77 ? -20.709 13.494 16.703 1.00 67.31 77 SER A C 1
ATOM 622 O O . SER A 1 77 ? -21.636 13.276 15.923 1.00 67.31 77 SER A O 1
ATOM 624 N N . ASN A 1 78 ? -20.392 14.709 17.160 1.00 51.41 78 ASN A N 1
ATOM 625 C CA . ASN A 1 78 ? -21.089 15.964 16.875 1.00 51.41 78 ASN A CA 1
ATOM 626 C C . ASN A 1 78 ? -20.190 16.896 16.050 1.00 51.41 78 ASN A C 1
ATOM 628 O O . ASN A 1 78 ? -20.739 17.665 15.232 1.00 51.41 78 ASN A O 1
#

Radius of gyration: 27.79 Å; Cα contacts (8 Å, |Δi|>4): 16; chains: 1; bounding box: 57×25×72 Å

Sequence (78 aa):
MMGGEWGSGWMGFGGIWMVLLWVLVILGIIVLIRRIWVRPGESGADFQPTALEILKGRYARGEIDREEYEQMRRDLSN

pLDDT: mean 72.05, std 15.2, range [46.91, 95.0]

Foldseek 3Di:
DDDPPPPCPVVVVVVVVVVVVVVVVVVVVVVVCCPVVPPVPDPDDPPPCQVLNVLVVCVVVVVDDPVRSVVVVVVSVD

Mean predicted aligned error: 16.44 Å

Nearest PDB structures (foldseek):
  4kq8-assembly1_A  TM=5.585E-01  e=3.655E+00  Homo sapiens

Secondary structure (DSSP, 8-state):
-----SSHHHHHHHHHHHHHHHHHHHHHHHHHHHHHH--TTSSSS-SS--HHHHHHHHHHTTSS-HHHHHHHHHHTT-

Solvent-accessible surface area (backbone atoms only — not comparable to full-atom values): 4844 Å² total; per-residue (Å²): 138,89,77,88,82,85,59,61,78,72,53,45,59,58,50,51,52,53,51,51,51,51,52,51,52,51,50,52,48,51,52,50,49,44,57,66,67,46,40,98,84,70,72,78,80,59,97,54,70,49,75,65,54,54,49,50,53,37,41,75,70,64,78,44,56,72,68,58,51,56,49,55,55,51,63,75,72,110